Protein AF-A0A7C4D031-F1 (afdb_monomer_lite)

Se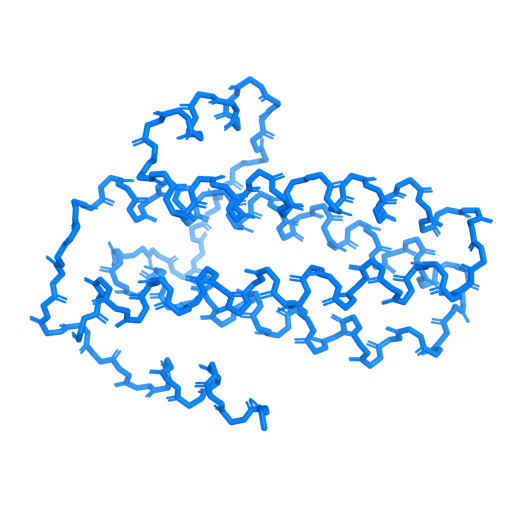condary structure (DSSP, 8-state):
-THHHHHHTTT-----B-S-HHHHHHHHHHHHHHHHHHHHHHHHHHHTT-GGGHHHHHHHHHHHHHHHHHHHHHHT--TT---PPPPHHHHHHHHHHS-HHHHHHHHHHHHHHHHHHHHHHHS-HHHHHHHHHHHHHHHHHHHHHHHHHB-

Foldseek 3Di:
DLCPLVVLQPPDDFPAFQDDLVLLVLVLLLLLLLLVLLVLLVVLLVVVVVVVCCVLSVSLSVLSVSLNVSSCNVSVHDPPDDHDRDDPVRLVVSLVVHDPQLSVLSVQLVVLSVVSSVCSNPHDPVVNNVSSVSNSVSSVSNSVVCSVRGD

Sequence (151 aa):
MFKNVLTRFRNKKPTEINVDKETLLYIYKMLHSMRLDLVECFYNIKNRRLRELYDGFALMMIKLDKTIQFLRRVLNEDLYAKYDKLSSDEINEIITKLPLEVSVSLRSLVQNIKLLKEFSVLTAPPYINTIIRSINEIIDDIAKYLDRVVR

pLDDT: mean 89.89, std 11.24, range [36.16, 98.38]

Organism: NCBI:txid334771

Radius of gyration: 15.24 Å; chains: 1; bounding box: 37×35×40 Å

Structure (mmCIF, N/CA/C/O backbone):
data_AF-A0A7C4D031-F1
#
_entry.id   AF-A0A7C4D031-F1
#
loop_
_atom_site.group_PDB
_atom_site.id
_atom_site.type_symbol
_atom_site.label_atom_id
_atom_site.label_alt_id
_atom_site.label_comp_id
_atom_site.label_asym_id
_atom_site.label_entity_id
_atom_site.label_seq_id
_atom_site.pdbx_PDB_ins_code
_atom_site.Cartn_x
_atom_site.Cartn_y
_atom_site.Cartn_z
_atom_site.occupancy
_atom_site.B_iso_or_equiv
_atom_site.auth_seq_id
_atom_site.auth_comp_id
_atom_site.auth_asym_id
_atom_site.auth_atom_id
_atom_site.pdbx_PDB_model_num
ATOM 1 N N . MET A 1 1 ? 2.062 -19.838 0.842 1.00 46.75 1 MET A N 1
ATOM 2 C CA . MET A 1 1 ? 2.099 -18.420 1.276 1.00 46.75 1 MET A CA 1
ATOM 3 C C . MET A 1 1 ? 1.030 -17.532 0.611 1.00 46.75 1 MET A C 1
ATOM 5 O O . MET A 1 1 ? 0.449 -16.720 1.312 1.00 46.75 1 MET A O 1
ATOM 9 N N . PHE A 1 2 ? 0.685 -17.727 -0.675 1.00 36.16 2 PHE A N 1
ATOM 10 C CA . PHE A 1 2 ? -0.316 -16.944 -1.447 1.00 36.16 2 PHE A CA 1
ATOM 11 C C . PHE A 1 2 ? -1.751 -16.930 -0.888 1.00 36.16 2 PHE A C 1
ATOM 13 O O . PHE A 1 2 ? -2.458 -15.932 -0.999 1.00 36.16 2 PHE A O 1
ATOM 20 N N . LYS A 1 3 ? -2.196 -18.043 -0.285 1.00 49.06 3 LYS A N 1
ATOM 21 C CA . LYS A 1 3 ? -3.573 -18.172 0.210 1.00 49.06 3 LYS A CA 1
ATOM 22 C C . LYS A 1 3 ? -3.889 -17.123 1.280 1.00 49.06 3 LYS A C 1
ATOM 24 O O . LYS A 1 3 ? -4.959 -16.548 1.219 1.00 49.06 3 LYS A O 1
ATOM 29 N N . ASN A 1 4 ? -2.950 -16.783 2.164 1.00 59.25 4 ASN A N 1
ATOM 30 C CA . ASN A 1 4 ? -3.276 -16.131 3.431 1.00 59.25 4 ASN A CA 1
ATOM 31 C C . ASN A 1 4 ? -4.010 -14.785 3.312 1.00 59.25 4 ASN A C 1
ATOM 33 O O . ASN A 1 4 ? -5.105 -14.702 3.846 1.00 59.25 4 ASN A O 1
ATOM 37 N N . VAL A 1 5 ? -3.500 -13.754 2.626 1.00 60.62 5 VAL A N 1
ATOM 38 C CA . VAL A 1 5 ? -4.204 -12.445 2.563 1.00 60.62 5 VAL A CA 1
ATOM 39 C C . VAL A 1 5 ? -5.497 -12.532 1.747 1.00 60.62 5 VAL A C 1
ATOM 41 O O . VAL A 1 5 ? -6.553 -12.072 2.182 1.00 60.62 5 VAL A O 1
ATOM 44 N N . LEU A 1 6 ? -5.434 -13.186 0.583 1.00 61.03 6 LEU A N 1
ATOM 45 C CA . LEU A 1 6 ? -6.584 -13.336 -0.309 1.00 61.03 6 LEU A CA 1
ATOM 46 C C . LEU A 1 6 ? -7.715 -14.150 0.325 1.00 61.03 6 LEU A C 1
ATOM 48 O O . LEU A 1 6 ? -8.880 -13.833 0.098 1.00 61.03 6 LEU A O 1
ATOM 52 N N . THR A 1 7 ? -7.400 -15.173 1.125 1.00 63.47 7 THR A N 1
ATOM 53 C CA . THR A 1 7 ? -8.407 -15.936 1.871 1.00 63.47 7 THR A CA 1
ATOM 54 C C . THR A 1 7 ? -8.857 -15.211 3.130 1.00 63.47 7 THR A C 1
ATOM 56 O O . THR A 1 7 ? -10.049 -15.247 3.411 1.00 63.47 7 THR A O 1
ATOM 59 N N . ARG A 1 8 ? -7.959 -14.525 3.856 1.00 66.31 8 ARG A N 1
ATOM 60 C CA . ARG A 1 8 ? -8.284 -13.804 5.105 1.00 66.31 8 ARG A CA 1
ATOM 61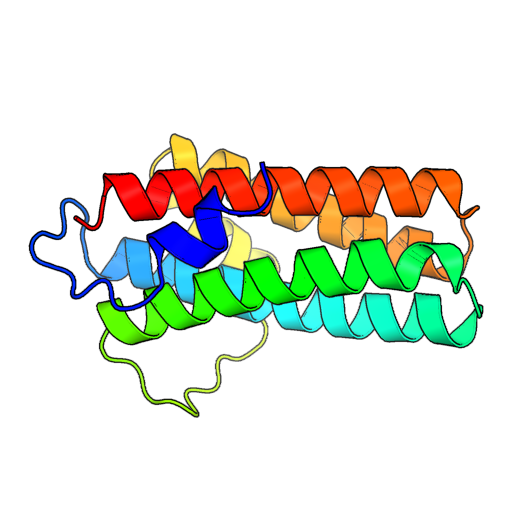 C C . ARG A 1 8 ? -9.390 -12.778 4.907 1.00 66.31 8 ARG A C 1
ATOM 63 O O . ARG A 1 8 ? -10.299 -12.693 5.719 1.00 66.31 8 ARG A O 1
ATOM 70 N N . PHE A 1 9 ? -9.351 -12.028 3.808 1.00 72.00 9 PHE A N 1
ATOM 71 C CA . PHE A 1 9 ? -10.327 -10.961 3.577 1.00 72.00 9 PHE A CA 1
ATOM 72 C C . PHE A 1 9 ? -11.543 -11.386 2.748 1.00 72.00 9 PHE A C 1
ATOM 74 O O . PHE A 1 9 ? -12.492 -10.603 2.605 1.00 72.00 9 PHE A O 1
ATOM 81 N N . ARG A 1 10 ? -11.567 -12.602 2.192 1.00 63.59 10 ARG A N 1
ATOM 82 C CA . ARG A 1 10 ? -12.701 -13.071 1.385 1.00 63.59 10 ARG A CA 1
ATOM 83 C C . ARG A 1 10 ? -13.905 -13.324 2.293 1.00 63.59 10 ARG A C 1
ATOM 85 O O . ARG A 1 10 ? -13.849 -14.176 3.164 1.00 63.59 10 ARG A O 1
ATOM 92 N N . ASN A 1 11 ? -14.998 -12.591 2.074 1.00 62.53 11 ASN A N 1
ATOM 93 C CA . ASN A 1 11 ? -16.274 -12.720 2.802 1.00 62.53 11 ASN A CA 1
ATOM 94 C C . ASN A 1 11 ? -16.226 -12.481 4.324 1.00 62.53 11 ASN A C 1
ATOM 96 O O . ASN A 1 11 ? -17.237 -12.694 4.989 1.00 62.53 11 ASN A O 1
ATOM 100 N N . LYS A 1 12 ? -15.107 -11.991 4.871 1.00 67.06 12 LYS A N 1
ATOM 101 C CA . LYS A 1 12 ? -15.016 -11.599 6.281 1.00 67.06 12 LYS A CA 1
ATOM 102 C C . LYS A 1 12 ? -15.960 -10.416 6.534 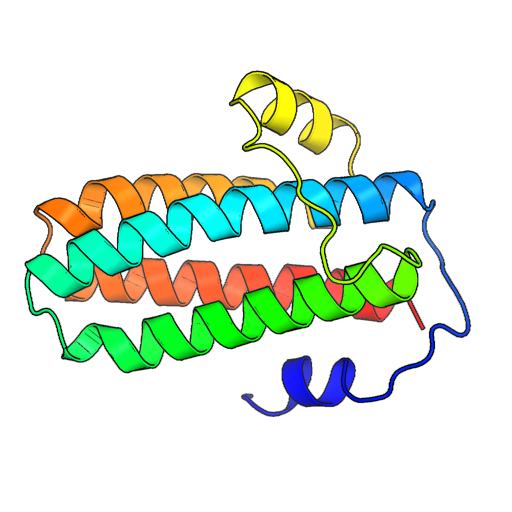1.00 67.06 12 LYS A C 1
ATOM 104 O O . LYS A 1 12 ? -15.766 -9.345 5.952 1.00 67.06 12 LYS A O 1
ATOM 109 N N . LYS A 1 13 ? -17.008 -10.638 7.332 1.00 63.81 13 LYS A N 1
ATOM 110 C CA . LYS A 1 13 ? -17.812 -9.568 7.932 1.00 63.81 13 LYS A CA 1
ATOM 111 C C . LYS A 1 13 ? -17.135 -9.212 9.257 1.00 63.81 13 LYS A C 1
ATOM 113 O O . LYS A 1 13 ? -16.944 -10.134 10.043 1.00 63.81 13 LYS A O 1
ATOM 118 N N . PRO A 1 14 ? -16.738 -7.950 9.484 1.00 67.81 14 PRO A N 1
ATOM 119 C CA . PRO A 1 14 ? -16.158 -7.558 10.760 1.00 67.81 14 PRO A CA 1
ATOM 120 C C . PRO A 1 14 ? -17.189 -7.799 11.867 1.00 67.81 14 PRO A C 1
ATOM 122 O O . PRO A 1 14 ? -18.311 -7.301 11.797 1.00 67.81 14 PRO A O 1
ATOM 125 N N . THR A 1 15 ? -16.810 -8.618 12.836 1.00 65.75 15 THR A N 1
ATOM 126 C CA . THR A 1 15 ? -17.578 -8.940 14.041 1.00 65.75 15 THR A CA 1
ATOM 127 C C . THR A 1 15 ? -17.102 -8.112 15.227 1.00 65.75 15 THR A C 1
ATOM 129 O O . THR A 1 15 ? -17.933 -7.631 15.990 1.00 65.75 15 THR A O 1
ATOM 132 N N . GLU A 1 16 ? -15.793 -7.859 15.329 1.00 76.56 16 GLU A N 1
ATOM 133 C CA . GLU A 1 16 ? -15.200 -7.012 16.372 1.00 76.56 16 GLU A CA 1
ATOM 134 C C . GLU A 1 16 ? -14.101 -6.115 15.786 1.00 76.56 16 GLU A C 1
ATOM 136 O O . GLU A 1 16 ? -13.262 -6.567 15.001 1.00 76.56 16 GLU A O 1
ATOM 141 N N . ILE A 1 17 ? -14.084 -4.841 16.187 1.00 84.69 17 ILE A N 1
ATOM 142 C CA . ILE A 1 17 ? -13.045 -3.876 15.813 1.00 84.69 17 ILE A CA 1
ATOM 143 C C . ILE A 1 17 ? -12.354 -3.409 17.099 1.00 84.69 17 ILE A C 1
ATOM 145 O O . ILE A 1 17 ? -12.938 -2.688 17.899 1.00 84.69 17 ILE A O 1
ATOM 149 N N . ASN A 1 18 ? -11.101 -3.824 17.282 1.00 86.06 18 ASN A N 1
ATOM 150 C CA . ASN A 1 18 ? -10.274 -3.558 18.467 1.00 86.06 18 ASN A CA 1
ATOM 151 C C . ASN A 1 18 ? -9.345 -2.347 18.281 1.00 86.06 18 ASN A C 1
ATOM 153 O O . ASN A 1 18 ? -8.257 -2.284 18.850 1.00 86.06 18 ASN A O 1
ATOM 157 N N . VAL A 1 19 ? -9.746 -1.414 17.425 1.00 90.31 19 VAL A N 1
ATOM 158 C CA . VAL A 1 19 ? -9.039 -0.166 17.146 1.00 90.31 19 VAL A CA 1
ATOM 159 C C . VAL A 1 19 ? -10.073 0.897 16.791 1.00 90.31 19 VAL A C 1
ATOM 161 O O . VAL A 1 19 ? -11.162 0.576 16.311 1.00 90.31 19 VAL A O 1
ATOM 164 N N . ASP A 1 20 ? -9.771 2.161 17.043 1.00 91.69 20 ASP A N 1
ATOM 165 C CA . ASP A 1 20 ? -10.681 3.238 16.688 1.00 91.69 20 ASP A CA 1
ATOM 166 C C . ASP A 1 20 ? -10.842 3.357 15.157 1.00 91.69 20 ASP A C 1
ATOM 168 O O . ASP A 1 20 ? -9.967 3.000 14.357 1.00 91.69 20 ASP A O 1
ATOM 172 N N . LYS A 1 21 ? -12.010 3.851 14.733 1.00 91.69 21 LYS A N 1
ATOM 173 C CA . LYS A 1 21 ? -12.350 3.992 13.311 1.00 91.69 21 LYS A CA 1
ATOM 174 C C . LYS A 1 21 ? -11.420 4.977 12.588 1.00 91.69 21 LYS A C 1
ATOM 176 O O . LYS A 1 21 ? -11.183 4.814 11.392 1.00 91.69 21 LYS A O 1
ATOM 181 N N . GLU A 1 22 ? -10.901 5.980 13.292 1.00 93.88 22 GLU A N 1
ATOM 182 C CA . GLU A 1 22 ? -10.036 7.018 12.729 1.00 93.88 22 GLU A CA 1
ATOM 183 C C . GLU A 1 22 ? -8.687 6.431 12.295 1.00 93.88 22 GLU A C 1
ATOM 185 O O . GLU A 1 22 ? -8.257 6.649 11.164 1.00 93.88 22 GLU A O 1
ATOM 190 N N . THR A 1 23 ? -8.086 5.570 13.116 1.00 95.19 23 THR A N 1
ATOM 191 C CA . THR A 1 23 ? -6.889 4.790 12.783 1.00 95.19 23 THR A CA 1
ATOM 192 C C . THR A 1 23 ? -7.085 3.968 11.508 1.00 95.19 23 THR A C 1
ATOM 194 O O . THR A 1 23 ? -6.235 3.984 10.615 1.00 95.19 23 THR A O 1
ATOM 197 N N . LEU A 1 24 ? -8.220 3.275 11.363 1.00 95.19 24 LEU A N 1
ATOM 198 C CA . LEU A 1 24 ? -8.519 2.518 10.140 1.00 95.19 24 LEU A CA 1
ATOM 199 C C . LEU A 1 24 ? -8.680 3.430 8.920 1.00 95.19 24 LEU A C 1
ATOM 201 O O . LEU A 1 24 ? -8.203 3.090 7.835 1.00 95.19 24 LEU A O 1
ATOM 205 N N . LEU A 1 25 ? -9.318 4.590 9.095 1.00 94.75 25 LEU A N 1
ATOM 206 C CA . LEU A 1 25 ? -9.476 5.593 8.045 1.00 94.75 25 LEU A CA 1
ATOM 207 C C . LEU A 1 25 ? -8.122 6.164 7.605 1.00 94.75 25 LEU A C 1
ATOM 209 O O . LEU A 1 25 ? -7.881 6.329 6.410 1.00 94.75 25 LEU A O 1
ATOM 213 N N . TYR A 1 26 ? -7.212 6.411 8.543 1.00 95.88 26 TYR A N 1
ATOM 214 C CA . TYR A 1 26 ? -5.851 6.852 8.259 1.00 95.88 26 TYR A CA 1
ATOM 215 C C . TYR A 1 26 ? -5.066 5.826 7.441 1.00 95.88 26 TYR A C 1
ATOM 217 O O . TYR A 1 26 ? -4.492 6.177 6.406 1.00 95.88 26 TYR A O 1
ATOM 225 N N . ILE A 1 27 ? -5.103 4.551 7.840 1.00 96.81 27 ILE A N 1
ATOM 226 C CA . ILE A 1 27 ? -4.476 3.465 7.071 1.00 96.81 27 ILE A CA 1
ATOM 227 C C . ILE A 1 27 ? -5.093 3.402 5.666 1.00 96.81 27 ILE A C 1
ATOM 229 O O . ILE A 1 27 ? -4.372 3.306 4.674 1.00 96.81 27 ILE A O 1
ATOM 233 N N . TYR A 1 28 ? -6.420 3.505 5.561 1.00 96.06 28 TYR A N 1
ATOM 234 C CA . TYR A 1 28 ? -7.135 3.463 4.287 1.00 96.06 28 TYR A CA 1
ATOM 235 C C . TYR A 1 28 ? -6.710 4.588 3.335 1.00 96.06 28 TYR A C 1
ATOM 237 O O . TYR A 1 28 ? -6.331 4.306 2.195 1.00 96.06 28 TYR A O 1
ATOM 245 N N . LYS A 1 29 ? -6.682 5.840 3.812 1.00 95.19 29 LYS A N 1
ATOM 246 C CA . LYS A 1 29 ? -6.218 7.007 3.040 1.00 95.19 29 LYS A CA 1
ATOM 247 C C . LYS A 1 29 ? -4.767 6.854 2.590 1.00 95.19 29 LYS A C 1
ATOM 249 O O . LYS A 1 29 ? -4.452 7.111 1.428 1.00 95.19 29 LYS A O 1
ATOM 254 N N . MET A 1 30 ? -3.890 6.381 3.478 1.00 96.06 30 MET A N 1
ATOM 255 C CA . MET A 1 30 ? -2.491 6.131 3.136 1.00 96.06 30 MET A CA 1
ATOM 256 C C . MET A 1 30 ? -2.348 5.096 2.021 1.00 96.06 30 MET A C 1
ATOM 258 O O . MET A 1 30 ? -1.682 5.368 1.025 1.00 96.06 30 MET A O 1
ATOM 262 N N . LEU A 1 31 ? -2.992 3.932 2.148 1.00 96.56 31 LEU A N 1
ATOM 263 C CA . LEU A 1 31 ? -2.919 2.887 1.125 1.00 96.56 31 LEU A CA 1
ATOM 264 C C . LEU A 1 31 ? -3.496 3.360 -0.217 1.00 96.56 31 LEU A C 1
ATOM 266 O O . LEU A 1 31 ? -2.931 3.042 -1.264 1.00 96.56 31 LEU A O 1
ATOM 270 N N . HIS A 1 32 ? -4.568 4.157 -0.196 1.00 94.94 32 HIS A N 1
ATOM 271 C CA . HIS A 1 32 ? -5.110 4.798 -1.396 1.00 94.94 32 HIS A CA 1
ATOM 272 C C . HIS A 1 32 ? -4.100 5.727 -2.072 1.00 94.94 32 HIS A C 1
ATOM 274 O O . HIS A 1 32 ? -3.894 5.615 -3.280 1.00 94.94 32 HIS A O 1
ATOM 280 N N . SER A 1 33 ? -3.444 6.601 -1.306 1.00 95.25 33 SER A N 1
ATOM 281 C CA . SER A 1 33 ? -2.409 7.497 -1.832 1.00 95.25 33 SER A CA 1
ATOM 282 C C . SER A 1 33 ? -1.247 6.702 -2.444 1.00 95.25 33 SER A C 1
ATOM 284 O O . SER A 1 33 ? -0.870 6.916 -3.595 1.00 95.25 33 SER A O 1
ATOM 286 N N . MET A 1 34 ? -0.759 5.684 -1.727 1.00 96.19 34 MET A N 1
ATOM 287 C CA . MET A 1 34 ? 0.328 4.808 -2.181 1.00 96.19 34 MET A CA 1
ATOM 288 C C . MET A 1 34 ? -0.019 4.032 -3.458 1.00 96.19 34 MET A C 1
ATOM 290 O O . MET A 1 34 ? 0.837 3.819 -4.318 1.00 96.19 34 MET A O 1
ATOM 294 N N . ARG A 1 35 ? -1.287 3.638 -3.626 1.00 96.25 35 ARG A N 1
ATOM 295 C CA . ARG A 1 35 ? -1.769 2.991 -4.851 1.00 96.25 35 ARG A CA 1
ATOM 296 C C . ARG A 1 35 ? -1.585 3.885 -6.081 1.00 96.25 35 ARG A C 1
ATOM 298 O O . ARG A 1 35 ? -1.260 3.367 -7.146 1.00 96.25 35 ARG A O 1
ATOM 305 N N . LEU A 1 36 ? -1.786 5.199 -5.955 1.00 94.50 36 LEU A N 1
ATOM 306 C CA . LEU A 1 36 ? -1.606 6.141 -7.068 1.00 94.50 36 LEU A CA 1
ATOM 307 C C . LEU A 1 36 ? -0.141 6.198 -7.517 1.00 94.50 36 LEU A C 1
ATOM 309 O O . LEU A 1 36 ? 0.134 6.100 -8.712 1.00 94.50 36 LEU A O 1
ATOM 313 N N . ASP A 1 37 ? 0.793 6.273 -6.567 1.00 95.50 37 ASP A N 1
ATOM 314 C CA . ASP A 1 37 ? 2.231 6.253 -6.865 1.00 95.50 37 ASP A CA 1
ATOM 315 C C . ASP A 1 37 ? 2.671 4.926 -7.498 1.00 95.50 37 ASP A C 1
ATOM 317 O O . ASP A 1 37 ? 3.474 4.908 -8.431 1.00 95.50 37 ASP A O 1
ATOM 321 N N . LEU A 1 38 ? 2.115 3.800 -7.050 1.00 97.19 38 LEU A N 1
ATOM 322 C CA . LEU A 1 38 ? 2.390 2.497 -7.656 1.00 97.19 38 LEU A CA 1
ATOM 323 C C . LEU A 1 38 ? 1.862 2.398 -9.093 1.00 97.19 38 LEU A C 1
ATOM 325 O O . LEU A 1 38 ? 2.543 1.853 -9.958 1.00 97.19 38 LEU A O 1
ATOM 329 N N . VAL A 1 39 ? 0.691 2.961 -9.394 1.00 96.25 39 VAL A N 1
ATOM 330 C CA . VAL A 1 39 ? 0.196 3.021 -10.780 1.00 96.25 39 VAL A CA 1
ATOM 331 C C . VAL A 1 39 ? 1.163 3.805 -11.675 1.00 96.25 39 VAL A C 1
ATOM 333 O O . VAL A 1 39 ? 1.450 3.368 -12.789 1.00 96.25 39 VAL A O 1
ATOM 336 N N . GLU A 1 40 ? 1.726 4.910 -11.187 1.00 94.81 40 GLU A N 1
ATOM 337 C CA . GLU A 1 40 ? 2.766 5.660 -11.903 1.00 94.81 40 GLU A CA 1
ATOM 338 C C . GLU A 1 40 ? 4.032 4.815 -12.132 1.00 94.81 40 GLU A C 1
ATOM 340 O O . GLU A 1 40 ? 4.539 4.740 -13.254 1.00 94.81 40 GLU A O 1
ATOM 345 N N . CYS A 1 41 ? 4.493 4.088 -11.107 1.00 96.38 41 CYS A N 1
ATOM 346 C CA . CYS A 1 41 ? 5.625 3.164 -11.228 1.00 96.38 41 CYS A CA 1
ATOM 347 C C . CYS A 1 41 ? 5.378 2.088 -12.295 1.00 96.38 41 CYS A C 1
ATOM 349 O O . CYS A 1 41 ? 6.280 1.759 -13.067 1.00 96.38 41 CYS A O 1
ATOM 351 N N . PHE A 1 42 ? 4.155 1.554 -12.377 1.00 96.31 42 PHE A N 1
ATOM 352 C CA . PHE A 1 42 ? 3.797 0.572 -13.398 1.00 96.31 42 PHE A CA 1
ATOM 353 C C . PHE A 1 42 ? 3.947 1.140 -14.811 1.00 96.31 42 PHE A C 1
ATOM 355 O O . PHE A 1 42 ? 4.469 0.451 -15.687 1.00 96.31 42 PHE A O 1
ATOM 362 N N . TYR A 1 43 ? 3.551 2.395 -15.045 1.00 95.44 43 TYR A N 1
ATOM 363 C CA . TYR A 1 43 ? 3.743 3.031 -16.350 1.00 95.44 43 TYR A CA 1
ATOM 364 C C . TYR A 1 43 ? 5.223 3.170 -16.713 1.00 95.44 43 TYR A C 1
ATOM 366 O O . TYR A 1 43 ? 5.589 2.869 -17.849 1.00 95.44 43 TYR A O 1
ATOM 374 N N . ASN A 1 44 ? 6.089 3.519 -15.760 1.00 95.12 44 ASN A N 1
ATOM 375 C CA . ASN A 1 44 ? 7.536 3.572 -15.993 1.00 95.12 44 ASN A CA 1
ATOM 376 C C . ASN A 1 44 ? 8.105 2.192 -16.366 1.00 95.12 44 ASN A C 1
ATOM 378 O O . ASN A 1 44 ? 8.789 2.049 -17.382 1.00 95.12 44 ASN A O 1
ATOM 382 N N . ILE A 1 45 ? 7.754 1.153 -15.601 1.00 94.12 45 ILE A N 1
ATOM 383 C CA . ILE A 1 45 ? 8.157 -0.239 -15.868 1.00 94.12 45 ILE A CA 1
ATOM 384 C C . ILE A 1 45 ? 7.635 -0.702 -17.241 1.00 94.12 45 ILE A C 1
ATOM 386 O O . ILE A 1 45 ? 8.366 -1.323 -18.021 1.00 94.12 45 ILE A O 1
ATOM 390 N N . LYS A 1 46 ? 6.380 -0.368 -17.572 1.00 94.31 46 LYS A N 1
ATOM 391 C CA . LYS A 1 46 ? 5.750 -0.674 -18.862 1.00 94.31 46 LYS A CA 1
ATOM 392 C C . LYS A 1 46 ? 6.488 -0.007 -20.020 1.00 94.31 46 LYS A C 1
ATOM 394 O O . LYS A 1 46 ? 6.809 -0.685 -20.995 1.00 94.31 46 LYS A O 1
ATOM 399 N N . ASN A 1 47 ? 6.784 1.287 -19.910 1.00 94.00 47 ASN A N 1
ATOM 400 C CA . ASN A 1 47 ? 7.469 2.063 -20.947 1.00 94.00 47 ASN A CA 1
ATOM 401 C C . ASN A 1 47 ? 8.870 1.513 -21.238 1.00 94.00 47 ASN A C 1
ATOM 403 O O . ASN A 1 47 ? 9.301 1.486 -22.389 1.00 94.00 47 ASN A O 1
ATOM 407 N N . ARG A 1 48 ? 9.536 0.975 -20.214 1.00 93.44 48 ARG A N 1
ATOM 408 C CA . ARG A 1 48 ? 10.834 0.298 -20.336 1.00 93.44 48 ARG A CA 1
ATOM 409 C C . ARG A 1 48 ? 10.756 -1.157 -20.794 1.00 93.44 48 ARG A C 1
ATOM 411 O O . ARG A 1 48 ? 11.794 -1.778 -20.990 1.00 93.44 48 ARG A O 1
ATOM 418 N N . ARG A 1 49 ? 9.550 -1.702 -20.981 1.00 92.38 49 ARG A N 1
ATOM 419 C CA . ARG A 1 49 ? 9.299 -3.077 -21.448 1.00 92.38 49 ARG A CA 1
ATOM 420 C C . ARG A 1 49 ? 9.907 -4.167 -20.547 1.00 92.38 49 ARG A C 1
ATOM 422 O O . ARG A 1 49 ? 10.244 -5.238 -21.045 1.00 92.38 49 ARG A O 1
ATOM 429 N N . LEU A 1 50 ? 9.986 -3.925 -19.236 1.00 91.06 50 LEU A N 1
ATOM 430 C CA . LEU A 1 50 ? 10.518 -4.877 -18.246 1.00 91.06 50 LEU A CA 1
ATOM 431 C C . LEU A 1 50 ? 9.465 -5.932 -17.863 1.00 91.06 50 LEU A C 1
ATOM 433 O O . LEU A 1 50 ? 8.871 -5.886 -16.783 1.00 91.06 50 LEU A O 1
ATOM 437 N N . ARG A 1 51 ? 9.161 -6.837 -18.798 1.00 92.06 51 ARG A N 1
ATOM 438 C CA . ARG A 1 51 ? 8.058 -7.812 -18.687 1.00 92.06 51 ARG A CA 1
ATOM 439 C C . ARG A 1 51 ? 8.238 -8.796 -17.537 1.00 92.06 51 ARG A C 1
ATOM 441 O O . ARG A 1 51 ? 7.257 -9.204 -16.930 1.00 92.06 51 ARG A O 1
ATOM 448 N N . GLU A 1 52 ? 9.477 -9.138 -17.215 1.00 93.50 52 GLU A N 1
ATOM 449 C CA . GLU A 1 52 ? 9.850 -10.025 -16.115 1.00 93.50 52 GLU A CA 1
ATOM 450 C C . GLU A 1 52 ? 9.393 -9.513 -14.740 1.00 93.50 52 GLU A C 1
ATOM 452 O O . GLU A 1 52 ? 9.284 -10.288 -13.794 1.00 93.50 52 GLU A O 1
ATOM 457 N N . LEU A 1 53 ? 9.084 -8.217 -14.626 1.00 95.12 53 LEU A N 1
ATOM 458 C CA . LEU A 1 53 ? 8.594 -7.603 -13.395 1.00 95.12 53 LEU A CA 1
ATOM 459 C C . LEU A 1 53 ? 7.064 -7.601 -13.292 1.00 95.12 53 LEU A C 1
ATOM 461 O O . LEU A 1 53 ? 6.533 -7.317 -12.219 1.00 95.12 53 LEU A O 1
ATOM 465 N N . TYR A 1 54 ? 6.342 -7.890 -14.381 1.00 93.88 54 TYR A N 1
ATOM 466 C CA . TYR A 1 54 ? 4.892 -7.686 -14.448 1.00 93.88 54 TYR A CA 1
ATOM 467 C C . TYR A 1 54 ? 4.139 -8.594 -13.483 1.00 93.88 54 TYR A C 1
ATOM 469 O O . TYR A 1 54 ? 3.264 -8.105 -12.776 1.00 93.88 54 TYR A O 1
ATOM 477 N N . ASP A 1 55 ? 4.499 -9.873 -13.400 1.00 93.69 55 ASP A N 1
ATOM 478 C CA . ASP A 1 55 ? 3.801 -10.825 -12.530 1.00 93.69 55 ASP A CA 1
ATOM 479 C C . ASP A 1 55 ? 3.979 -10.467 -11.051 1.00 93.69 55 ASP A C 1
ATOM 481 O O . ASP A 1 55 ? 3.009 -10.430 -10.290 1.00 93.69 55 ASP A O 1
ATOM 485 N N . GLY A 1 56 ? 5.211 -10.131 -10.648 1.00 94.50 56 GLY A N 1
ATOM 486 C CA . GLY A 1 56 ? 5.513 -9.687 -9.287 1.00 94.50 56 GLY A CA 1
ATOM 487 C C . GLY A 1 56 ? 4.777 -8.395 -8.932 1.00 94.50 56 GLY A C 1
ATOM 488 O O . GLY A 1 56 ? 4.171 -8.292 -7.863 1.00 94.50 56 GLY A O 1
ATOM 489 N N . PHE A 1 57 ? 4.765 -7.434 -9.857 1.00 96.88 57 PHE A N 1
ATOM 490 C CA . PHE A 1 57 ? 4.072 -6.162 -9.680 1.00 96.88 57 PHE A CA 1
ATOM 491 C C . PHE A 1 57 ? 2.551 -6.337 -9.606 1.00 96.88 57 PHE A C 1
ATOM 493 O O . PHE A 1 57 ? 1.901 -5.795 -8.712 1.00 96.88 57 PHE A O 1
ATOM 500 N N . ALA A 1 58 ? 1.969 -7.108 -10.525 1.00 96.00 58 ALA A N 1
ATOM 501 C CA . ALA A 1 58 ? 0.536 -7.372 -10.573 1.00 96.00 58 ALA A CA 1
ATOM 502 C C . ALA A 1 58 ? 0.070 -8.083 -9.300 1.00 96.00 58 ALA A C 1
ATOM 504 O O . ALA A 1 58 ? -0.948 -7.709 -8.718 1.00 96.00 58 ALA A O 1
ATOM 505 N N . LEU A 1 59 ? 0.843 -9.059 -8.818 1.00 93.88 59 LEU A N 1
ATOM 506 C CA . LEU A 1 59 ? 0.548 -9.748 -7.569 1.00 93.88 59 LEU A CA 1
ATOM 507 C C . LEU A 1 59 ? 0.547 -8.795 -6.365 1.00 93.88 59 LEU A C 1
ATOM 509 O O . LEU A 1 59 ? -0.387 -8.809 -5.560 1.00 93.88 59 LEU A O 1
ATOM 513 N N . MET A 1 60 ? 1.575 -7.955 -6.256 1.00 97.00 60 MET A N 1
ATOM 514 C CA . MET A 1 60 ? 1.675 -6.931 -5.218 1.00 97.00 60 MET A CA 1
ATOM 515 C C . MET A 1 60 ? 0.465 -5.981 -5.256 1.00 97.00 60 MET A C 1
ATOM 517 O O . MET A 1 60 ? -0.161 -5.739 -4.222 1.00 97.00 60 MET A O 1
ATOM 521 N N . MET A 1 61 ? 0.080 -5.503 -6.444 1.00 97.38 61 MET A N 1
ATOM 522 C CA . MET A 1 61 ? -1.085 -4.628 -6.623 1.00 97.38 61 MET A CA 1
ATOM 523 C C . MET A 1 61 ? -2.397 -5.305 -6.228 1.00 97.38 61 MET A C 1
ATOM 525 O O . MET A 1 61 ? -3.213 -4.697 -5.543 1.00 97.38 61 MET A O 1
ATOM 529 N N . ILE A 1 62 ? -2.591 -6.578 -6.588 1.00 96.00 62 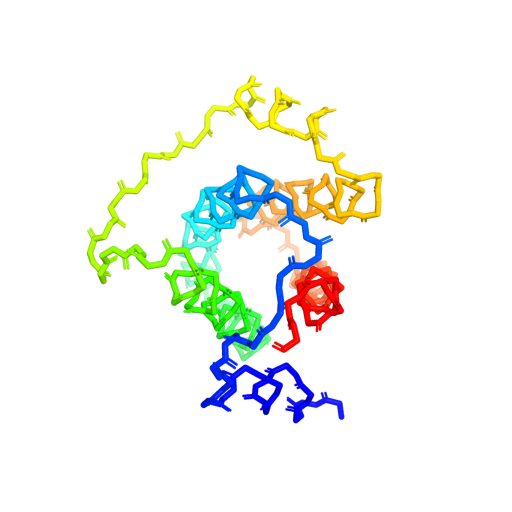ILE A N 1
ATOM 530 C CA . ILE A 1 62 ? -3.785 -7.340 -6.199 1.00 96.00 62 ILE A CA 1
ATOM 531 C C . ILE A 1 62 ? -3.909 -7.417 -4.674 1.00 96.00 62 ILE A C 1
ATOM 533 O O . ILE A 1 62 ? -5.009 -7.264 -4.138 1.00 96.00 62 ILE A O 1
ATOM 537 N N . LYS A 1 63 ? -2.802 -7.645 -3.958 1.00 94.81 63 LYS A N 1
ATOM 538 C CA . LYS A 1 63 ? -2.816 -7.664 -2.490 1.00 94.81 63 LYS A CA 1
ATOM 539 C C . LYS A 1 63 ? -3.156 -6.299 -1.910 1.00 94.81 63 LYS A C 1
ATOM 541 O O . LYS A 1 63 ? -4.027 -6.230 -1.047 1.00 94.81 63 LYS A O 1
ATOM 546 N N . LEU A 1 64 ? -2.529 -5.232 -2.410 1.00 96.69 64 LEU A N 1
ATOM 547 C CA . LEU A 1 64 ? -2.837 -3.865 -1.990 1.00 96.69 64 LEU A CA 1
ATOM 548 C C . LEU A 1 64 ? -4.325 -3.554 -2.183 1.00 96.69 64 LEU A C 1
ATOM 550 O O . LEU A 1 64 ? -5.001 -3.156 -1.237 1.00 96.69 64 LEU A O 1
ATOM 554 N N . ASP A 1 65 ? -4.853 -3.818 -3.379 1.00 95.06 65 ASP A N 1
ATOM 555 C CA . ASP A 1 65 ? -6.255 -3.580 -3.720 1.00 95.06 65 ASP A CA 1
ATOM 556 C C . ASP A 1 65 ? -7.202 -4.383 -2.822 1.00 95.06 65 ASP A C 1
ATOM 558 O O . ASP A 1 65 ? -8.270 -3.898 -2.449 1.00 95.06 65 ASP A O 1
ATOM 562 N N . LYS A 1 66 ? -6.825 -5.601 -2.421 1.00 93.81 66 LYS A N 1
ATOM 563 C CA . LYS A 1 66 ? -7.621 -6.417 -1.494 1.00 93.81 66 LYS A CA 1
ATOM 564 C C . LYS A 1 66 ? -7.591 -5.887 -0.067 1.00 93.81 66 LYS A C 1
ATOM 566 O O . LYS A 1 66 ? -8.638 -5.900 0.582 1.00 93.81 66 LYS A O 1
ATOM 571 N N . THR A 1 67 ? -6.452 -5.383 0.398 1.00 94.81 67 THR A N 1
ATOM 572 C CA . THR A 1 67 ? -6.333 -4.708 1.697 1.00 94.81 67 THR A CA 1
ATOM 573 C C . THR A 1 67 ? -7.161 -3.419 1.725 1.00 94.81 67 THR A C 1
ATOM 575 O O . THR A 1 67 ? -7.927 -3.195 2.660 1.00 94.81 67 THR A O 1
ATOM 578 N N . ILE A 1 68 ? -7.111 -2.625 0.652 1.00 94.75 68 ILE A N 1
ATOM 579 C CA . ILE A 1 68 ? -7.939 -1.424 0.469 1.00 94.75 68 ILE A CA 1
ATOM 580 C C . ILE A 1 68 ? -9.434 -1.784 0.450 1.00 94.75 68 ILE A C 1
ATOM 582 O O . ILE A 1 68 ? -10.228 -1.203 1.186 1.00 94.75 68 ILE A O 1
ATOM 586 N N . GLN A 1 69 ? -9.836 -2.793 -0.333 1.00 92.19 69 GLN A N 1
ATOM 587 C CA . GLN A 1 69 ? -11.224 -3.277 -0.386 1.00 92.19 69 GLN A CA 1
ATOM 588 C C . GLN A 1 69 ? -11.720 -3.811 0.963 1.00 92.19 69 GLN A C 1
ATOM 590 O O . GLN A 1 69 ? -12.920 -3.759 1.243 1.00 92.19 69 GLN A O 1
ATOM 595 N N . PHE A 1 70 ? -10.836 -4.386 1.778 1.00 92.06 70 PHE A N 1
ATOM 596 C CA . PHE A 1 70 ? -11.170 -4.806 3.132 1.00 92.06 70 PHE A CA 1
ATOM 597 C C . PHE A 1 70 ? -11.470 -3.596 4.017 1.00 92.06 70 PHE A C 1
ATOM 599 O O . PHE A 1 70 ? -12.581 -3.510 4.534 1.00 92.06 70 PHE A O 1
ATOM 606 N N . LEU A 1 71 ? -10.551 -2.631 4.098 1.00 93.56 71 LEU A N 1
ATOM 607 C CA . LEU A 1 71 ? -10.741 -1.402 4.874 1.00 93.56 71 LEU A CA 1
ATOM 608 C C . LEU A 1 71 ? -11.999 -0.639 4.464 1.00 93.56 71 LEU A C 1
ATOM 610 O O . LEU A 1 71 ? -12.790 -0.280 5.328 1.00 93.56 71 LEU A O 1
ATOM 614 N N . ARG A 1 72 ? -12.245 -0.486 3.158 1.00 92.94 72 ARG A N 1
ATOM 615 C CA . ARG A 1 72 ? -13.463 0.145 2.633 1.00 92.94 72 ARG A CA 1
ATOM 616 C C . ARG A 1 72 ? -14.735 -0.483 3.209 1.00 92.94 72 ARG A C 1
ATOM 618 O O . ARG A 1 72 ? -15.631 0.225 3.653 1.00 92.94 72 ARG A O 1
ATOM 625 N N . ARG A 1 73 ? -14.809 -1.821 3.220 1.00 90.62 73 ARG A N 1
ATOM 626 C CA . ARG A 1 73 ? -15.962 -2.561 3.765 1.00 90.62 73 ARG A CA 1
ATOM 627 C C . ARG A 1 73 ? -16.096 -2.383 5.274 1.00 90.62 73 ARG A C 1
ATOM 629 O O . ARG A 1 73 ? -17.212 -2.255 5.755 1.00 90.62 73 ARG A O 1
ATOM 636 N N . VAL A 1 74 ? -14.980 -2.380 6.001 1.00 91.06 74 VAL A N 1
ATOM 637 C CA . VAL A 1 74 ? -14.965 -2.199 7.462 1.00 91.06 74 VAL A CA 1
ATOM 638 C C . VAL A 1 74 ? -15.395 -0.783 7.849 1.00 91.06 74 VAL A C 1
ATOM 640 O O . VAL A 1 74 ? -16.143 -0.603 8.802 1.00 91.06 74 VAL A O 1
ATOM 643 N N . LEU A 1 75 ? -14.962 0.219 7.088 1.00 91.94 75 LEU A N 1
ATOM 644 C CA . LEU A 1 75 ? -15.275 1.628 7.325 1.00 91.94 75 LEU A CA 1
ATOM 645 C C . LEU A 1 75 ? -16.669 2.043 6.826 1.00 91.94 75 LEU A C 1
ATOM 647 O O . LEU A 1 75 ? -17.149 3.113 7.210 1.00 91.94 75 LEU A O 1
ATOM 651 N N . ASN A 1 76 ? -17.315 1.180 6.031 1.00 90.50 76 ASN A N 1
ATOM 652 C CA . ASN A 1 76 ? -18.547 1.447 5.287 1.00 90.50 76 ASN A CA 1
ATOM 653 C C . ASN A 1 76 ? -18.411 2.635 4.316 1.00 90.50 76 ASN A C 1
ATOM 655 O O . ASN A 1 76 ? -19.286 3.490 4.236 1.00 90.50 76 ASN A O 1
ATOM 659 N N . GLU A 1 77 ? -17.282 2.687 3.611 1.00 91.38 77 GLU A N 1
ATOM 660 C CA . GLU A 1 77 ? -16.969 3.719 2.620 1.00 91.38 77 GLU A CA 1
ATOM 661 C C . GLU A 1 77 ? -17.540 3.361 1.240 1.00 91.38 77 GLU A C 1
ATOM 663 O O . GLU A 1 77 ? -17.584 2.187 0.830 1.00 91.38 77 GLU A O 1
ATOM 668 N N . ASP A 1 78 ? -17.925 4.389 0.486 1.00 88.31 78 ASP A N 1
ATOM 669 C CA . ASP A 1 78 ? -18.491 4.226 -0.849 1.00 88.31 78 ASP A CA 1
ATOM 670 C C . ASP A 1 78 ? -17.524 3.516 -1.802 1.00 88.31 78 ASP A C 1
ATOM 672 O O . ASP A 1 78 ? -16.302 3.674 -1.747 1.00 88.31 78 ASP A O 1
ATOM 676 N N . LEU A 1 79 ? -18.074 2.727 -2.735 1.00 77.00 79 LEU A N 1
ATOM 677 C CA . LEU A 1 79 ? -17.278 2.013 -3.746 1.00 77.00 79 LEU A CA 1
ATOM 678 C C . LEU A 1 79 ? -16.416 2.962 -4.588 1.00 77.00 79 LEU A C 1
ATOM 680 O O . LEU A 1 79 ? -15.335 2.578 -5.031 1.00 77.00 79 LEU A O 1
ATOM 684 N N . TYR A 1 80 ? -16.900 4.187 -4.779 1.00 75.88 80 TYR A N 1
ATOM 685 C CA . TYR A 1 80 ? -16.266 5.225 -5.581 1.00 75.88 80 TYR A CA 1
ATOM 686 C C . TYR A 1 80 ? -15.721 6.376 -4.733 1.00 75.88 80 TYR A C 1
ATOM 688 O O . TYR A 1 80 ? -15.494 7.456 -5.277 1.00 75.88 80 TYR A O 1
ATOM 696 N N . ALA A 1 81 ? -15.507 6.163 -3.428 1.00 77.12 81 ALA A N 1
ATOM 697 C CA . ALA A 1 81 ? -14.837 7.140 -2.581 1.00 77.12 81 ALA A CA 1
ATOM 698 C C . ALA A 1 81 ? -13.477 7.499 -3.204 1.00 77.12 81 ALA A C 1
ATOM 700 O O . ALA A 1 81 ? -12.605 6.643 -3.388 1.00 77.12 81 ALA A O 1
ATOM 701 N N . LYS A 1 82 ? -13.326 8.767 -3.592 1.00 75.19 82 LYS A N 1
ATOM 702 C CA . LYS A 1 82 ? -12.079 9.308 -4.127 1.00 75.19 82 LYS A CA 1
ATOM 703 C C . LYS A 1 82 ? -11.366 10.028 -2.998 1.00 75.19 82 LYS A C 1
ATOM 705 O O . LYS A 1 82 ? -11.918 10.957 -2.421 1.00 75.19 82 LYS A O 1
ATOM 710 N N . TYR A 1 83 ? -10.147 9.594 -2.714 1.00 82.75 83 TYR A N 1
ATOM 711 C CA . TYR A 1 83 ? -9.235 10.337 -1.860 1.00 82.75 83 TYR A CA 1
ATOM 712 C C . TYR A 1 83 ? -8.184 10.982 -2.737 1.00 82.75 83 TYR A C 1
ATOM 714 O O . TYR A 1 83 ? -7.622 10.327 -3.623 1.00 82.75 83 TYR A O 1
ATOM 722 N N . ASP A 1 84 ? -7.939 12.256 -2.471 1.00 86.75 84 ASP A N 1
ATOM 723 C CA . ASP A 1 84 ? -6.840 12.971 -3.085 1.00 86.75 84 ASP A CA 1
ATOM 724 C C . ASP A 1 84 ? -5.505 12.371 -2.649 1.00 86.75 84 ASP A C 1
ATOM 726 O O . ASP A 1 84 ? -5.378 11.693 -1.621 1.00 86.75 84 ASP A O 1
ATOM 730 N N . LYS A 1 85 ? -4.493 12.601 -3.481 1.00 91.19 85 LYS A N 1
ATOM 731 C CA . LYS A 1 85 ? -3.132 12.201 -3.162 1.00 91.19 85 LYS A CA 1
ATOM 732 C C . LYS A 1 85 ? -2.654 13.003 -1.956 1.00 91.19 85 LYS A C 1
ATOM 734 O O . LYS A 1 85 ? -2.637 14.227 -2.004 1.00 91.19 85 LYS A O 1
ATOM 739 N N . LEU A 1 86 ? -2.213 12.296 -0.922 1.00 94.25 86 LEU A N 1
ATOM 740 C CA . LEU A 1 86 ? -1.653 12.917 0.274 1.00 94.25 86 LEU A CA 1
ATOM 741 C C . LEU A 1 86 ? -0.292 13.548 -0.036 1.00 94.25 86 LEU A C 1
ATOM 743 O O . LEU A 1 86 ? 0.562 12.926 -0.679 1.00 94.25 86 LEU A O 1
ATOM 747 N N . SER A 1 87 ? -0.079 14.758 0.468 1.00 94.88 87 SER A N 1
ATOM 748 C CA . SER A 1 87 ? 1.225 15.413 0.520 1.00 94.88 87 SER A CA 1
ATOM 749 C C . SER A 1 87 ? 2.174 14.706 1.497 1.00 94.88 87 SER A C 1
ATOM 751 O O . SER A 1 87 ? 1.772 13.883 2.324 1.00 94.88 87 SER A O 1
ATOM 753 N N . SER A 1 88 ? 3.470 15.027 1.416 1.00 92.62 88 SER A N 1
ATOM 754 C CA . SER A 1 88 ? 4.460 14.482 2.358 1.00 92.62 88 SER A CA 1
ATOM 755 C C . SER A 1 88 ? 4.159 14.877 3.808 1.00 92.62 88 SER A C 1
ATOM 757 O O . SER A 1 88 ? 4.379 14.064 4.705 1.00 92.62 88 SER A O 1
ATOM 759 N N . ASP A 1 89 ? 3.639 16.085 4.031 1.00 95.06 89 ASP A N 1
ATOM 760 C CA . ASP A 1 89 ? 3.327 16.591 5.369 1.00 95.06 89 ASP A CA 1
ATOM 761 C C . ASP A 1 89 ? 2.117 15.867 5.961 1.00 95.06 89 ASP A C 1
ATOM 763 O O . ASP A 1 89 ? 2.191 15.383 7.088 1.00 95.06 89 ASP A O 1
ATOM 767 N N . GLU A 1 90 ? 1.062 15.663 5.167 1.00 95.75 90 GLU A N 1
ATOM 768 C CA . GLU A 1 90 ? -0.104 14.870 5.578 1.00 95.75 90 GLU A CA 1
ATOM 769 C C . GLU A 1 90 ? 0.269 13.415 5.880 1.00 95.75 90 GLU A C 1
ATOM 771 O O . GLU A 1 90 ? -0.209 12.838 6.855 1.00 95.75 90 GLU A O 1
ATOM 776 N N . ILE A 1 91 ? 1.150 12.803 5.077 1.00 94.75 91 ILE A N 1
ATOM 777 C CA . ILE A 1 91 ? 1.656 11.451 5.357 1.00 94.75 91 ILE A CA 1
ATOM 778 C C . ILE A 1 91 ? 2.366 11.421 6.713 1.00 94.75 91 ILE A C 1
ATOM 780 O O . ILE A 1 91 ? 2.117 10.520 7.514 1.00 94.75 91 ILE A O 1
ATOM 784 N N . ASN A 1 92 ? 3.242 12.390 6.983 1.00 94.06 92 ASN A N 1
ATOM 785 C CA . ASN A 1 92 ? 3.974 12.447 8.245 1.00 94.06 92 ASN A CA 1
ATOM 786 C C . ASN A 1 92 ? 3.034 12.665 9.436 1.00 94.06 92 ASN A C 1
ATOM 788 O O . ASN A 1 92 ? 3.186 11.988 10.452 1.00 94.06 92 ASN A O 1
ATOM 792 N N . GLU A 1 93 ? 2.048 13.551 9.296 1.00 95.69 93 GLU A N 1
ATOM 793 C CA . GLU A 1 93 ? 1.031 13.809 10.315 1.00 95.69 93 GLU A CA 1
ATOM 794 C C . GLU A 1 93 ? 0.180 12.566 10.603 1.00 95.69 93 GLU A C 1
ATOM 796 O O . GLU A 1 93 ? -0.100 12.249 11.757 1.00 95.69 93 GLU A O 1
ATOM 801 N N . ILE A 1 94 ? -0.215 11.820 9.571 1.00 94.69 94 ILE A N 1
ATOM 802 C CA . ILE A 1 94 ? -0.969 10.579 9.757 1.00 94.69 94 ILE A CA 1
ATOM 803 C C . ILE A 1 94 ? -0.113 9.537 10.483 1.00 94.69 94 ILE A C 1
ATOM 805 O O . ILE A 1 94 ? -0.572 8.912 11.438 1.00 94.69 94 ILE A O 1
ATOM 809 N N . ILE A 1 95 ? 1.143 9.352 10.068 1.00 94.19 95 ILE A N 1
ATOM 810 C CA . ILE A 1 95 ? 2.028 8.328 10.637 1.00 94.19 95 ILE A CA 1
ATOM 811 C C . ILE A 1 95 ? 2.268 8.538 12.140 1.00 94.19 95 ILE A C 1
ATOM 813 O O . ILE A 1 95 ? 2.406 7.549 12.860 1.00 94.19 95 ILE A O 1
ATOM 817 N N . THR A 1 96 ? 2.316 9.780 12.634 1.00 93.38 96 THR A N 1
ATOM 818 C CA . THR A 1 96 ? 2.512 10.056 14.072 1.00 93.38 96 THR A CA 1
ATOM 819 C C . THR A 1 96 ? 1.288 9.730 14.924 1.00 93.38 96 THR A C 1
ATOM 821 O O . THR A 1 96 ? 1.445 9.467 16.115 1.00 93.38 96 THR A O 1
ATOM 824 N N . LYS A 1 97 ? 0.092 9.699 14.328 1.00 93.88 97 LYS A N 1
ATOM 825 C CA . LYS A 1 97 ? -1.169 9.348 15.003 1.00 93.88 97 LYS A CA 1
ATOM 826 C C . LYS A 1 97 ? -1.421 7.840 15.062 1.00 93.88 97 LYS A C 1
ATOM 828 O O . LYS A 1 97 ? -2.295 7.392 15.795 1.00 93.88 97 LYS A O 1
ATOM 833 N N . LEU A 1 98 ? -0.678 7.049 14.287 1.00 94.88 98 LEU A N 1
ATOM 834 C CA . LEU A 1 98 ? -0.894 5.610 14.168 1.00 94.88 98 LEU A CA 1
ATOM 835 C C . LEU A 1 98 ? -0.145 4.803 15.242 1.00 94.88 98 LEU A C 1
ATOM 837 O O . LEU A 1 98 ? 0.978 5.156 15.614 1.00 94.88 98 LEU A O 1
ATOM 841 N N . PRO A 1 99 ? -0.694 3.648 15.673 1.00 94.56 99 PRO A N 1
ATOM 842 C CA . PRO A 1 99 ? 0.021 2.708 16.531 1.00 94.56 99 PRO A CA 1
ATOM 843 C C . PRO A 1 99 ? 1.389 2.324 15.954 1.00 94.56 99 PRO A C 1
ATOM 845 O O . PRO A 1 99 ? 1.522 2.113 14.746 1.00 94.56 99 PRO A O 1
ATOM 848 N N . LEU A 1 100 ? 2.395 2.181 16.824 1.00 92.69 100 LEU A N 1
ATOM 849 C CA . LEU A 1 100 ? 3.795 1.961 16.429 1.00 92.69 100 LEU A CA 1
ATOM 850 C C . LEU A 1 100 ? 3.967 0.822 15.410 1.00 92.69 100 LEU A C 1
ATOM 852 O O . LEU A 1 100 ? 4.702 0.952 14.437 1.00 92.69 100 LEU A O 1
ATOM 856 N N . GLU A 1 101 ? 3.262 -0.287 15.615 1.00 90.12 101 GLU A N 1
ATOM 857 C CA . GLU A 1 101 ? 3.385 -1.475 14.769 1.00 90.12 101 GLU A CA 1
ATOM 858 C C . GLU A 1 101 ? 3.002 -1.213 13.301 1.00 90.12 101 GLU A C 1
ATOM 860 O O . GLU A 1 101 ? 3.727 -1.602 12.381 1.00 90.12 101 GLU A O 1
ATOM 865 N N . VAL A 1 102 ? 1.882 -0.522 13.062 1.00 94.62 102 VAL A N 1
ATOM 866 C CA . VAL A 1 102 ? 1.428 -0.218 11.697 1.00 94.62 102 VAL A CA 1
ATOM 867 C C . VAL A 1 102 ? 2.151 1.001 11.128 1.00 94.62 102 VAL A C 1
ATOM 869 O O . VAL A 1 102 ? 2.418 1.047 9.926 1.00 94.62 102 VAL A O 1
ATOM 872 N N . SER A 1 103 ? 2.530 1.960 11.979 1.00 96.19 103 SER A N 1
ATOM 873 C CA . SER A 1 103 ? 3.225 3.173 11.549 1.00 96.19 103 SER A CA 1
ATOM 874 C C . SER A 1 103 ? 4.609 2.863 10.977 1.00 96.19 103 SER A C 1
ATOM 876 O O . SER A 1 103 ? 4.965 3.437 9.950 1.00 96.19 103 SER A O 1
ATOM 878 N N . V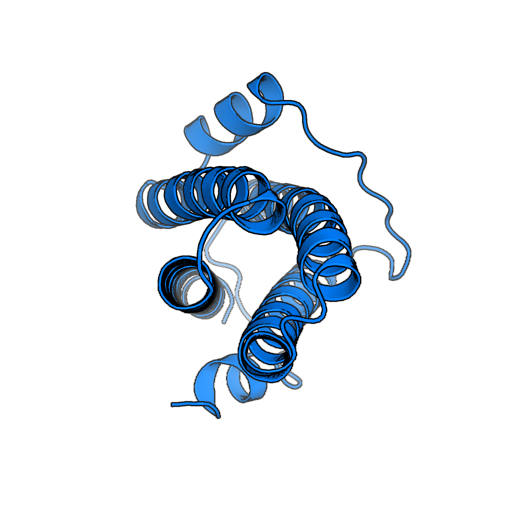AL A 1 104 ? 5.351 1.905 11.552 1.00 96.25 104 VAL A N 1
ATOM 879 C CA . VAL A 1 104 ? 6.628 1.416 10.995 1.00 96.25 104 VAL A CA 1
ATOM 880 C C . VAL A 1 104 ? 6.420 0.828 9.600 1.00 96.25 104 VAL A C 1
ATOM 882 O O . VAL A 1 104 ? 7.082 1.253 8.653 1.00 96.25 104 VAL A O 1
ATOM 885 N N . SER A 1 105 ? 5.449 -0.077 9.451 1.00 97.00 105 SER A N 1
ATOM 886 C CA . SER A 1 105 ? 5.148 -0.727 8.169 1.00 97.00 105 SER A CA 1
ATOM 887 C C . SER A 1 105 ? 4.760 0.291 7.091 1.00 97.00 105 SER A C 1
ATOM 889 O O . SER A 1 105 ? 5.247 0.235 5.964 1.00 97.00 105 SER A O 1
ATOM 891 N N . LEU A 1 106 ? 3.933 1.278 7.435 1.00 97.56 106 LEU A N 1
ATOM 892 C CA . LEU A 1 106 ? 3.522 2.336 6.512 1.00 97.56 106 LEU A CA 1
ATOM 893 C C . LEU A 1 106 ? 4.670 3.285 6.149 1.00 97.56 106 LEU A C 1
ATOM 895 O O . LEU A 1 106 ? 4.780 3.686 4.990 1.00 97.56 106 LEU A O 1
ATOM 899 N N . ARG A 1 107 ? 5.567 3.602 7.091 1.00 97.19 107 ARG A N 1
ATOM 900 C CA . ARG A 1 107 ? 6.779 4.391 6.813 1.00 97.19 107 ARG A CA 1
ATOM 901 C C . ARG A 1 107 ? 7.680 3.661 5.814 1.00 97.19 107 ARG A C 1
ATOM 903 O O . ARG A 1 107 ? 8.110 4.252 4.822 1.00 97.19 107 ARG A O 1
ATOM 910 N N . SER A 1 108 ? 7.891 2.361 6.027 1.00 97.56 108 SER A N 1
ATOM 911 C CA . SER A 1 108 ? 8.635 1.501 5.103 1.00 97.56 108 SER A CA 1
ATOM 912 C C . SER A 1 108 ? 7.959 1.411 3.736 1.00 97.56 108 SER A C 1
ATOM 914 O O . SER A 1 108 ? 8.654 1.464 2.721 1.00 97.56 108 SER A O 1
ATOM 916 N N . LEU A 1 109 ? 6.625 1.332 3.684 1.00 98.00 109 LEU A N 1
ATOM 917 C CA . LEU A 1 109 ? 5.871 1.320 2.429 1.00 98.00 109 LEU A CA 1
ATOM 918 C C . LEU A 1 109 ? 6.126 2.597 1.620 1.00 98.00 109 LEU A C 1
ATOM 920 O O . LEU A 1 109 ? 6.513 2.515 0.456 1.00 98.00 109 LEU A O 1
ATOM 924 N N . VAL A 1 110 ? 5.978 3.765 2.253 1.00 97.44 110 VAL A N 1
ATOM 925 C CA . VAL A 1 110 ? 6.214 5.077 1.626 1.00 97.44 110 VAL A CA 1
ATOM 926 C C . VAL A 1 110 ? 7.638 5.168 1.076 1.00 97.44 110 VAL A C 1
ATOM 928 O O . VAL A 1 110 ? 7.839 5.575 -0.068 1.00 97.44 110 VAL A O 1
ATOM 931 N N . GLN A 1 111 ? 8.638 4.765 1.863 1.00 97.19 111 GLN A N 1
ATOM 932 C CA . GLN A 1 111 ? 10.036 4.799 1.434 1.00 97.19 111 GLN A CA 1
ATOM 933 C C . GLN A 1 111 ? 10.302 3.864 0.248 1.00 97.19 111 GLN A C 1
ATOM 935 O O . GLN A 1 111 ? 10.927 4.278 -0.727 1.00 97.19 111 GLN A O 1
ATOM 940 N N . ASN A 1 112 ? 9.820 2.620 0.299 1.00 98.00 112 ASN A N 1
ATOM 941 C CA . ASN A 1 112 ? 10.049 1.662 -0.782 1.00 98.00 112 ASN A CA 1
ATOM 942 C C . ASN A 1 112 ? 9.329 2.074 -2.072 1.00 98.00 112 ASN A C 1
ATOM 944 O O . ASN A 1 112 ? 9.869 1.869 -3.154 1.00 98.00 112 ASN A O 1
ATOM 948 N N . ILE A 1 113 ? 8.157 2.706 -1.983 1.00 97.69 113 ILE A N 1
ATOM 949 C CA . ILE A 1 113 ? 7.460 3.249 -3.156 1.00 97.69 113 ILE A CA 1
ATOM 950 C C . ILE A 1 113 ? 8.229 4.427 -3.760 1.00 97.69 113 ILE A C 1
ATOM 952 O O . ILE A 1 113 ? 8.358 4.496 -4.981 1.00 97.69 113 ILE A O 1
ATOM 956 N N . LYS A 1 114 ? 8.805 5.316 -2.938 1.00 95.69 114 LYS A N 1
ATOM 957 C CA . LYS A 1 114 ? 9.695 6.384 -3.430 1.00 95.69 114 LYS A CA 1
ATOM 958 C C . LYS A 1 114 ? 10.899 5.808 -4.183 1.00 95.69 114 LYS A C 1
ATOM 960 O O . LYS A 1 114 ? 11.156 6.228 -5.309 1.00 95.69 114 LYS A O 1
ATOM 965 N N . LEU A 1 115 ? 11.563 4.800 -3.611 1.00 95.94 115 LEU A N 1
ATOM 966 C CA . LEU A 1 115 ? 12.676 4.099 -4.265 1.00 95.94 115 LEU A CA 1
ATOM 967 C C . LEU A 1 115 ? 12.238 3.419 -5.563 1.00 95.94 115 LEU A C 1
ATOM 969 O O . LEU A 1 115 ? 12.920 3.523 -6.577 1.00 95.94 115 LEU A O 1
ATOM 973 N N . LEU A 1 116 ? 11.086 2.745 -5.560 1.00 96.88 116 LEU A N 1
ATOM 974 C CA . LEU A 1 116 ? 10.537 2.108 -6.752 1.00 96.88 116 LEU A CA 1
ATOM 975 C C . LEU A 1 116 ? 10.278 3.134 -7.853 1.00 96.88 116 LEU A C 1
ATOM 977 O O . LEU A 1 116 ? 10.624 2.890 -9.005 1.00 96.88 116 LEU A O 1
ATOM 981 N N . LYS A 1 117 ? 9.700 4.284 -7.505 1.00 94.31 117 LYS A N 1
ATOM 982 C CA . LYS A 1 117 ? 9.414 5.361 -8.449 1.00 94.31 117 LYS A CA 1
ATOM 983 C C . LYS A 1 117 ? 10.693 5.879 -9.092 1.00 94.31 117 LYS A C 1
ATOM 985 O O . LYS A 1 117 ? 10.771 5.909 -10.317 1.00 94.31 117 LYS A O 1
ATOM 990 N N . GLU A 1 118 ? 11.706 6.179 -8.288 1.00 92.94 118 GLU A N 1
ATOM 991 C CA . GLU A 1 118 ? 13.024 6.601 -8.763 1.00 92.94 118 GLU A CA 1
ATOM 992 C C . GLU A 1 118 ? 13.670 5.533 -9.665 1.00 92.94 118 GLU A C 1
ATOM 994 O O . GLU A 1 118 ? 14.078 5.804 -10.796 1.00 92.94 118 GLU A O 1
ATOM 999 N N . PHE A 1 119 ? 13.690 4.279 -9.213 1.00 93.56 119 PHE A N 1
ATOM 1000 C CA . PHE A 1 119 ? 14.451 3.214 -9.870 1.00 93.56 119 PHE A CA 1
ATOM 1001 C C . PHE A 1 119 ? 13.723 2.635 -11.084 1.00 93.56 119 PHE A C 1
ATOM 1003 O O . PHE A 1 119 ? 14.352 2.097 -12.000 1.00 93.56 119 PHE A O 1
ATOM 1010 N N . SER A 1 120 ? 12.398 2.783 -11.137 1.00 91.31 120 SER A N 1
ATOM 1011 C CA . SER A 1 120 ? 11.586 2.372 -12.278 1.00 91.31 120 SER A CA 1
ATOM 1012 C C . SER A 1 120 ? 11.971 3.104 -13.560 1.00 91.31 120 SER A C 1
ATOM 1014 O O . SER A 1 120 ? 11.744 2.547 -14.628 1.00 91.31 120 SER A O 1
ATOM 1016 N N . VAL A 1 121 ? 12.612 4.277 -13.489 1.00 89.50 121 VAL A N 1
ATOM 1017 C CA . VAL A 1 121 ? 12.991 5.069 -14.670 1.00 89.50 121 VAL A CA 1
ATOM 1018 C C . VAL A 1 121 ? 14.290 4.576 -15.313 1.00 89.50 121 VAL A C 1
ATOM 1020 O O . VAL A 1 121 ? 14.340 4.440 -16.533 1.00 89.50 121 VAL A O 1
ATOM 1023 N N . LEU A 1 122 ? 15.333 4.279 -14.530 1.00 84.06 122 LEU A N 1
ATOM 1024 C CA . LEU A 1 122 ? 16.683 4.057 -15.080 1.00 84.06 122 LEU A CA 1
ATOM 1025 C C . LEU A 1 122 ? 17.401 2.802 -14.563 1.00 84.06 122 LEU A C 1
ATOM 1027 O O . LEU A 1 122 ? 18.362 2.353 -15.183 1.00 84.06 122 LEU A O 1
ATOM 1031 N N . THR A 1 123 ? 16.948 2.184 -13.472 1.00 86.19 123 THR A N 1
ATOM 1032 C CA . THR A 1 123 ? 17.730 1.144 -12.779 1.00 86.19 123 THR A CA 1
ATOM 1033 C C . THR A 1 123 ? 17.525 -0.251 -13.367 1.00 86.19 123 THR A C 1
ATOM 1035 O O . THR A 1 123 ? 16.485 -0.543 -13.958 1.00 86.19 123 THR A O 1
ATOM 1038 N N . ALA A 1 124 ? 18.507 -1.142 -13.202 1.00 83.94 124 ALA A N 1
ATOM 1039 C CA . ALA A 1 124 ? 18.433 -2.521 -13.681 1.00 83.94 124 ALA A CA 1
ATOM 1040 C C . ALA A 1 124 ? 17.294 -3.339 -13.015 1.00 83.94 124 ALA A C 1
ATOM 1042 O O . ALA A 1 124 ? 17.010 -3.143 -11.826 1.00 83.94 124 ALA A O 1
ATOM 1043 N N . PRO A 1 125 ? 16.681 -4.303 -13.735 1.00 87.88 125 PRO A N 1
ATOM 1044 C CA . PRO A 1 125 ? 15.524 -5.066 -13.251 1.00 87.88 125 PRO A CA 1
ATOM 1045 C C . PRO A 1 125 ? 15.694 -5.795 -11.908 1.00 87.88 125 PRO A C 1
ATOM 1047 O O . PRO A 1 125 ? 14.744 -5.770 -11.124 1.00 87.88 125 PRO A O 1
ATOM 1050 N N . PRO A 1 126 ? 16.856 -6.398 -11.568 1.00 90.81 126 PRO A N 1
ATOM 1051 C CA . PRO A 1 126 ? 17.019 -7.095 -10.289 1.00 90.81 126 PRO A CA 1
ATOM 1052 C C . PRO A 1 126 ? 16.761 -6.207 -9.064 1.00 90.81 126 PRO A C 1
ATOM 1054 O O . PRO A 1 126 ? 16.135 -6.655 -8.106 1.00 90.81 126 PRO A O 1
ATOM 1057 N N . TYR A 1 127 ? 17.172 -4.936 -9.107 1.00 92.75 127 TYR A N 1
ATOM 1058 C CA . TYR A 1 127 ? 16.921 -3.986 -8.018 1.00 92.75 127 TYR A CA 1
ATOM 1059 C C . TYR A 1 127 ? 15.437 -3.645 -7.901 1.00 92.75 127 TYR A C 1
ATOM 1061 O O . TYR A 1 127 ? 14.889 -3.645 -6.802 1.00 92.75 127 TYR A O 1
ATOM 1069 N N . ILE A 1 128 ? 14.771 -3.420 -9.037 1.00 95.00 128 ILE A N 1
ATOM 1070 C CA . ILE A 1 128 ? 13.333 -3.137 -9.073 1.00 95.00 128 ILE A CA 1
ATOM 1071 C C . ILE A 1 128 ? 12.554 -4.332 -8.514 1.00 95.00 128 ILE A C 1
ATOM 1073 O O . ILE A 1 128 ? 11.655 -4.151 -7.697 1.00 95.00 128 ILE A O 1
ATOM 1077 N N . ASN A 1 129 ? 12.938 -5.555 -8.886 1.00 95.06 129 ASN A N 1
ATOM 1078 C CA . ASN A 1 129 ? 12.315 -6.773 -8.377 1.00 95.06 129 ASN A CA 1
ATOM 1079 C C . ASN A 1 129 ? 12.460 -6.905 -6.852 1.00 95.06 129 ASN A C 1
ATOM 1081 O O . ASN A 1 129 ? 11.493 -7.229 -6.165 1.00 95.06 129 ASN A O 1
ATOM 1085 N N . THR A 1 130 ? 13.642 -6.610 -6.304 1.00 96.38 130 THR A N 1
ATOM 1086 C CA . THR A 1 130 ? 13.865 -6.597 -4.849 1.00 96.38 130 THR A CA 1
ATOM 1087 C C . THR A 1 130 ? 12.957 -5.586 -4.150 1.00 96.38 130 THR A C 1
ATOM 1089 O O . THR A 1 130 ? 12.345 -5.918 -3.135 1.00 96.38 130 THR A O 1
ATOM 1092 N N . ILE A 1 131 ? 12.794 -4.387 -4.717 1.00 97.31 131 ILE A N 1
ATOM 1093 C CA . ILE A 1 131 ? 11.900 -3.365 -4.159 1.00 97.31 131 ILE A CA 1
ATOM 1094 C C . ILE A 1 131 ? 10.433 -3.821 -4.228 1.00 97.31 131 ILE A C 1
ATOM 1096 O O . ILE A 1 131 ? 9.722 -3.722 -3.232 1.00 97.31 131 ILE A O 1
ATOM 1100 N N . ILE A 1 132 ? 9.978 -4.386 -5.354 1.00 97.56 132 ILE A N 1
ATOM 1101 C CA . ILE A 1 132 ? 8.616 -4.941 -5.495 1.00 97.56 132 ILE A CA 1
ATOM 1102 C C . ILE A 1 132 ? 8.358 -6.025 -4.440 1.00 97.56 132 ILE A C 1
ATOM 1104 O O . ILE A 1 132 ? 7.300 -6.040 -3.809 1.00 97.56 132 ILE A O 1
ATOM 1108 N N . ARG A 1 133 ? 9.326 -6.922 -4.212 1.00 96.94 133 ARG A N 1
ATOM 1109 C CA . ARG A 1 133 ? 9.220 -7.968 -3.184 1.00 96.94 133 ARG A CA 1
ATOM 1110 C C . ARG A 1 133 ? 9.110 -7.385 -1.776 1.00 96.94 133 ARG A C 1
ATOM 1112 O O . ARG A 1 133 ? 8.229 -7.813 -1.036 1.00 96.94 133 ARG A O 1
ATOM 1119 N N . SER A 1 134 ? 9.934 -6.388 -1.453 1.00 97.69 134 SER A N 1
ATOM 1120 C CA . SER A 1 134 ? 9.885 -5.654 -0.181 1.00 97.69 134 SER A CA 1
ATOM 1121 C C . SER A 1 134 ? 8.515 -4.999 0.039 1.00 97.69 134 SER A C 1
ATOM 1123 O O . SER A 1 134 ? 7.870 -5.227 1.059 1.00 97.69 134 SER A O 1
ATOM 1125 N N . ILE A 1 135 ? 7.991 -4.278 -0.961 1.00 98.38 135 ILE A N 1
ATOM 1126 C CA . ILE A 1 135 ? 6.651 -3.667 -0.896 1.00 98.38 135 ILE A CA 1
ATOM 1127 C C . ILE A 1 135 ? 5.572 -4.731 -0.666 1.00 98.38 135 ILE A C 1
ATOM 1129 O O . ILE A 1 135 ? 4.680 -4.550 0.160 1.00 98.38 135 ILE A O 1
ATOM 1133 N N . ASN A 1 136 ? 5.656 -5.855 -1.375 1.00 97.06 136 ASN A N 1
ATOM 1134 C CA . ASN A 1 136 ? 4.720 -6.962 -1.223 1.00 97.06 136 ASN A CA 1
ATOM 1135 C C . ASN A 1 136 ? 4.733 -7.571 0.195 1.00 97.06 136 ASN A C 1
ATOM 1137 O O . ASN A 1 136 ? 3.667 -7.911 0.707 1.00 97.06 136 ASN A O 1
ATOM 1141 N N . GLU A 1 137 ? 5.900 -7.705 0.825 1.00 96.75 137 GLU A N 1
ATOM 1142 C CA . GLU A 1 137 ? 6.025 -8.178 2.214 1.00 96.75 137 GLU A CA 1
ATOM 1143 C C . GLU A 1 137 ? 5.446 -7.160 3.207 1.00 96.75 137 GLU A C 1
ATOM 1145 O O . GLU A 1 137 ? 4.664 -7.530 4.081 1.00 96.75 137 GLU A O 1
ATOM 1150 N N . ILE A 1 138 ? 5.711 -5.868 3.000 1.00 97.88 138 ILE A N 1
ATOM 1151 C CA . ILE A 1 138 ? 5.156 -4.785 3.824 1.00 97.88 138 ILE A CA 1
ATOM 1152 C C . ILE A 1 138 ? 3.619 -4.748 3.745 1.00 97.88 138 ILE A C 1
ATOM 1154 O O . ILE A 1 138 ? 2.943 -4.575 4.761 1.00 97.88 138 ILE A O 1
ATOM 1158 N N . ILE A 1 139 ? 3.037 -4.947 2.556 1.00 97.31 139 ILE A N 1
ATOM 1159 C CA . ILE A 1 139 ? 1.576 -5.049 2.392 1.00 97.31 139 ILE A CA 1
ATOM 1160 C C . ILE A 1 139 ? 1.022 -6.247 3.174 1.00 97.31 139 ILE A C 1
ATOM 1162 O O . ILE A 1 139 ? -0.046 -6.131 3.782 1.00 97.31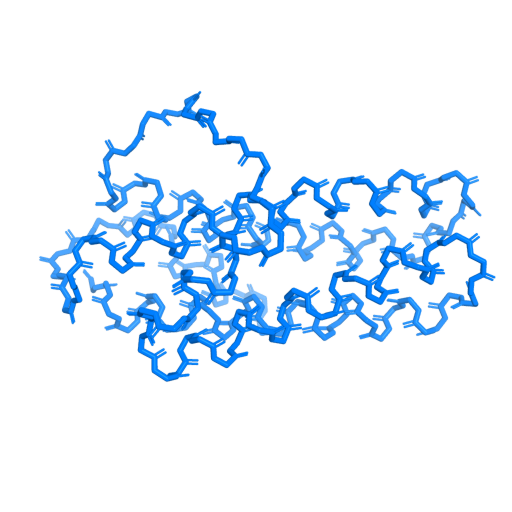 139 ILE A O 1
ATOM 1166 N N . ASP A 1 140 ? 1.726 -7.384 3.180 1.00 95.19 140 ASP A N 1
ATOM 1167 C CA . ASP A 1 140 ? 1.320 -8.552 3.966 1.00 95.19 140 ASP A CA 1
ATOM 1168 C C . ASP A 1 140 ? 1.352 -8.250 5.474 1.00 95.19 140 ASP A C 1
ATOM 1170 O O . ASP A 1 140 ? 0.467 -8.708 6.197 1.00 95.19 140 ASP A O 1
ATOM 1174 N N . ASP A 1 141 ? 2.315 -7.467 5.959 1.00 95.38 141 ASP A N 1
ATOM 1175 C CA . ASP A 1 141 ? 2.403 -7.083 7.372 1.00 95.38 141 ASP A CA 1
ATOM 1176 C C . ASP A 1 141 ? 1.285 -6.122 7.788 1.00 95.38 141 ASP A C 1
ATOM 1178 O O . ASP A 1 141 ? 0.625 -6.348 8.806 1.00 95.38 141 ASP A O 1
ATOM 1182 N N . ILE A 1 142 ? 0.962 -5.136 6.946 1.00 96.31 142 ILE A N 1
ATOM 1183 C CA . ILE A 1 142 ? -0.210 -4.271 7.152 1.00 96.31 142 ILE A CA 1
ATOM 1184 C C . ILE A 1 142 ? -1.494 -5.113 7.154 1.00 96.31 142 ILE A C 1
ATOM 1186 O O . ILE A 1 142 ? -2.359 -4.939 8.013 1.00 96.31 142 ILE A O 1
ATOM 1190 N N . ALA A 1 143 ? -1.622 -6.073 6.236 1.00 93.94 143 ALA A N 1
ATOM 1191 C CA . ALA A 1 143 ? -2.776 -6.964 6.192 1.00 93.94 143 ALA A CA 1
ATOM 1192 C C . ALA A 1 143 ? -2.891 -7.843 7.452 1.00 93.94 143 ALA A C 1
ATOM 1194 O O . ALA A 1 143 ? -3.996 -8.027 7.962 1.00 93.94 143 ALA A O 1
ATOM 1195 N N . LYS A 1 144 ? -1.776 -8.365 7.985 1.00 92.69 144 LYS A N 1
ATOM 1196 C CA . LYS A 1 144 ? -1.759 -9.125 9.250 1.00 92.69 144 LYS A CA 1
ATOM 1197 C C . LYS A 1 144 ? -2.185 -8.259 10.433 1.00 92.69 144 LYS A C 1
ATOM 1199 O O . LYS A 1 144 ? -2.955 -8.734 11.265 1.00 92.69 144 LYS A O 1
ATOM 1204 N N . TYR A 1 145 ? -1.713 -7.014 10.495 1.00 94.00 145 TYR A N 1
ATOM 1205 C CA . TYR A 1 145 ? -2.140 -6.056 11.513 1.00 94.00 145 TYR A CA 1
ATOM 1206 C C . TYR A 1 145 ? -3.662 -5.860 11.467 1.00 94.00 145 TYR A C 1
ATOM 1208 O O . TYR A 1 145 ? -4.342 -6.045 12.476 1.00 94.00 145 TYR A O 1
ATOM 1216 N N . LEU A 1 146 ? -4.207 -5.580 10.278 1.00 93.19 146 LEU A N 1
ATOM 1217 C CA . LEU A 1 146 ? -5.642 -5.367 10.078 1.00 93.19 146 LEU A CA 1
ATOM 1218 C C . LEU A 1 146 ? -6.482 -6.596 10.435 1.00 93.19 146 LEU A C 1
ATOM 1220 O O . LEU A 1 146 ? -7.514 -6.466 11.079 1.00 93.19 146 LEU A O 1
ATOM 1224 N N . ASP A 1 147 ? -6.028 -7.789 10.062 1.00 89.62 147 ASP A N 1
ATOM 1225 C CA . ASP A 1 147 ? -6.691 -9.055 10.389 1.00 89.62 147 ASP A CA 1
ATOM 1226 C C . ASP A 1 147 ? -6.742 -9.325 11.903 1.00 89.62 147 ASP A C 1
ATOM 1228 O O . ASP A 1 147 ? -7.695 -9.929 12.394 1.00 89.62 147 ASP A O 1
ATOM 1232 N N . ARG A 1 148 ? -5.734 -8.856 12.651 1.00 90.38 148 ARG A N 1
ATOM 1233 C CA . ARG A 1 148 ? -5.676 -8.978 14.112 1.00 90.38 148 ARG A CA 1
ATOM 1234 C C . ARG A 1 148 ? -6.610 -7.994 14.816 1.00 90.38 148 ARG A C 1
ATOM 1236 O O . ARG A 1 148 ? -7.240 -8.373 15.803 1.00 90.38 148 ARG A O 1
ATOM 1243 N N . VAL A 1 149 ? -6.673 -6.746 14.343 1.00 91.44 149 VAL A N 1
ATOM 1244 C CA . VAL A 1 149 ? -7.492 -5.690 14.970 1.00 91.44 149 VAL A CA 1
ATOM 1245 C C . VAL A 1 149 ? -8.942 -5.686 14.482 1.00 91.44 149 VAL A C 1
ATOM 1247 O O . VAL A 1 149 ? -9.798 -5.147 15.173 1.00 91.44 149 VAL A O 1
ATOM 1250 N N . VAL A 1 150 ? -9.236 -6.318 13.342 1.00 86.06 150 VAL A N 1
ATOM 1251 C CA . VAL A 1 150 ? -10.589 -6.487 12.797 1.00 86.06 150 VAL A CA 1
ATOM 1252 C C . VAL A 1 150 ? -10.901 -7.982 12.672 1.00 86.06 150 VAL A C 1
ATOM 1254 O O . VAL A 1 150 ? -10.452 -8.640 11.724 1.00 86.06 150 VAL A O 1
ATOM 1257 N N . ARG A 1 151 ? -11.656 -8.526 13.632 1.00 71.25 151 ARG A N 1
ATOM 1258 C CA . ARG A 1 151 ? -12.011 -9.953 13.720 1.00 71.25 151 ARG A CA 1
ATOM 1259 C C . ARG A 1 151 ? -13.291 -10.294 12.982 1.00 71.25 151 ARG A C 1
ATOM 1261 O O . ARG A 1 151 ? -14.267 -9.520 13.072 1.00 71.25 151 ARG A O 1
#